Protein AF-A0A958R4F6-F1 (afdb_monomer_lite)

Radius of gyration: 19.16 Å; chains: 1; bounding box: 47×24×53 Å

Structure (mmCIF, N/CA/C/O backbone):
data_AF-A0A958R4F6-F1
#
_entry.id   AF-A0A958R4F6-F1
#
loop_
_atom_site.group_PDB
_atom_site.id
_atom_site.type_symbol
_atom_site.label_atom_id
_atom_site.label_alt_id
_atom_site.label_comp_id
_atom_site.label_asym_id
_atom_site.label_entity_id
_atom_site.label_seq_id
_atom_site.pdbx_PDB_ins_code
_atom_site.Cartn_x
_atom_site.Cartn_y
_atom_site.Cartn_z
_atom_site.occupancy
_atom_site.B_iso_or_equiv
_atom_site.auth_seq_id
_atom_site.auth_comp_id
_atom_site.auth_asym_id
_atom_site.auth_atom_id
_atom_site.pdbx_PDB_model_num
ATOM 1 N N . MET A 1 1 ? 17.419 11.658 -17.408 1.00 56.81 1 MET A N 1
ATOM 2 C CA . MET A 1 1 ? 17.062 10.349 -17.994 1.00 56.81 1 MET A CA 1
ATOM 3 C C . MET A 1 1 ? 18.175 10.007 -18.961 1.00 56.81 1 MET A C 1
ATOM 5 O O . MET A 1 1 ? 18.415 10.816 -19.848 1.00 56.81 1 MET A O 1
ATOM 9 N N . LYS A 1 2 ? 18.951 8.943 -18.714 1.00 69.81 2 LYS A N 1
ATOM 10 C CA . LYS A 1 2 ? 20.036 8.568 -19.634 1.00 69.81 2 LYS A CA 1
ATOM 11 C C . LYS A 1 2 ? 19.395 8.195 -20.974 1.00 69.81 2 LYS A C 1
ATOM 13 O O . LYS A 1 2 ? 18.537 7.322 -21.008 1.00 69.81 2 LYS A O 1
ATOM 18 N N . THR A 1 3 ? 19.763 8.904 -22.033 1.00 83.81 3 THR A N 1
ATOM 19 C CA . THR A 1 3 ? 19.309 8.634 -23.407 1.00 83.81 3 THR A CA 1
ATOM 20 C C . THR A 1 3 ? 20.249 7.688 -24.145 1.00 83.81 3 THR A C 1
ATOM 22 O O . THR A 1 3 ? 19.933 7.277 -25.253 1.00 83.81 3 THR A O 1
ATOM 25 N N . HIS A 1 4 ? 21.388 7.351 -23.537 1.00 91.12 4 HIS A N 1
ATOM 26 C CA . HIS A 1 4 ? 22.405 6.469 -24.090 1.00 91.12 4 HIS A CA 1
ATOM 27 C C . HIS A 1 4 ? 22.906 5.498 -23.013 1.00 91.12 4 HIS A C 1
ATOM 29 O O . HIS A 1 4 ? 22.836 5.809 -21.816 1.00 91.12 4 HIS A O 1
ATOM 35 N N . ASP A 1 5 ? 23.371 4.326 -23.440 1.00 90.62 5 ASP A N 1
ATOM 36 C CA . ASP A 1 5 ? 24.029 3.343 -22.580 1.00 90.62 5 ASP A CA 1
ATOM 37 C C . ASP A 1 5 ? 25.472 3.763 -22.238 1.00 90.62 5 ASP A C 1
ATOM 39 O O . ASP A 1 5 ? 25.946 4.834 -22.628 1.00 90.62 5 ASP A O 1
ATOM 43 N N . ASP A 1 6 ? 26.185 2.928 -21.482 1.00 92.25 6 ASP A N 1
ATOM 44 C CA . ASP A 1 6 ? 27.563 3.222 -21.071 1.00 92.25 6 ASP A CA 1
ATOM 45 C C . ASP A 1 6 ? 28.576 3.143 -22.239 1.00 92.25 6 ASP A C 1
ATOM 47 O O . ASP A 1 6 ? 29.695 3.635 -22.113 1.00 92.25 6 ASP A O 1
ATOM 51 N N . ASN A 1 7 ? 28.167 2.603 -23.394 1.00 91.81 7 ASN A N 1
ATOM 52 C CA . ASN A 1 7 ? 28.934 2.542 -24.642 1.00 91.81 7 ASN A CA 1
ATOM 53 C C . ASN A 1 7 ? 28.499 3.620 -25.657 1.00 91.81 7 ASN A C 1
ATOM 55 O O . ASN A 1 7 ? 28.917 3.579 -26.814 1.00 91.81 7 ASN A O 1
ATOM 59 N N . ASN A 1 8 ? 27.685 4.594 -25.230 1.00 88.19 8 ASN A N 1
ATOM 60 C CA . ASN A 1 8 ? 27.148 5.683 -26.048 1.00 88.19 8 ASN A CA 1
ATOM 61 C C . ASN A 1 8 ? 26.184 5.243 -27.175 1.00 88.19 8 ASN A C 1
ATOM 63 O O . ASN A 1 8 ? 25.978 5.985 -28.136 1.00 88.19 8 ASN A O 1
ATOM 67 N N . ASN A 1 9 ? 25.552 4.070 -27.064 1.00 92.06 9 ASN A N 1
ATOM 68 C CA . ASN A 1 9 ? 24.459 3.663 -27.953 1.00 92.06 9 ASN A CA 1
ATOM 69 C C . ASN A 1 9 ? 23.131 4.278 -27.488 1.00 92.06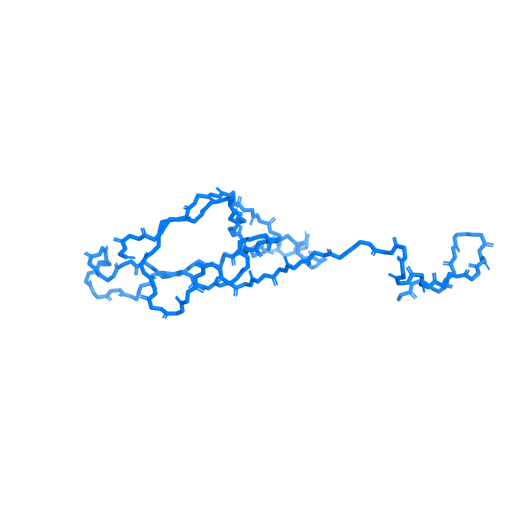 9 ASN A C 1
ATOM 71 O O . ASN A 1 9 ? 22.906 4.369 -26.279 1.00 92.06 9 ASN A O 1
ATOM 75 N N . PRO A 1 10 ? 22.223 4.671 -28.400 1.00 90.38 10 PRO A N 1
ATOM 76 C CA . PRO A 1 10 ? 20.943 5.265 -28.025 1.00 90.38 10 PRO A CA 1
ATOM 77 C C . PRO A 1 10 ? 20.029 4.249 -27.325 1.00 90.38 10 PRO A C 1
ATOM 79 O O . PRO A 1 10 ? 19.851 3.124 -27.787 1.00 90.38 10 PRO A O 1
ATOM 82 N N . LEU A 1 11 ? 19.399 4.671 -26.230 1.00 91.94 11 LEU A N 1
ATOM 83 C CA . LEU A 1 11 ? 18.367 3.916 -25.523 1.00 91.94 11 LEU A CA 1
ATOM 84 C C . LEU A 1 11 ? 16.983 4.384 -25.978 1.00 91.94 11 LEU A C 1
ATOM 86 O O . LEU A 1 11 ? 16.688 5.581 -25.976 1.00 91.94 11 LEU A O 1
ATOM 90 N N . SER A 1 12 ? 16.113 3.435 -26.314 1.00 88.62 12 SER A N 1
ATOM 91 C CA . SER A 1 12 ? 14.707 3.690 -26.631 1.00 88.62 12 SER A CA 1
ATOM 92 C C . SER A 1 12 ? 13.799 2.840 -25.741 1.00 88.62 12 SER A C 1
ATOM 94 O O . SER A 1 12 ? 14.191 1.766 -25.286 1.00 88.62 12 SER A O 1
ATOM 96 N N . PHE A 1 13 ? 12.606 3.351 -25.431 1.00 88.19 13 PHE A N 1
ATOM 97 C CA . PHE A 1 13 ? 11.636 2.630 -24.609 1.00 88.19 13 PHE A CA 1
ATOM 98 C C . PHE A 1 13 ? 10.736 1.771 -25.484 1.00 88.19 13 PHE A C 1
ATOM 100 O O . PHE A 1 13 ? 9.976 2.287 -26.302 1.00 88.19 13 PHE A O 1
ATOM 107 N N . GLU A 1 14 ? 10.753 0.468 -25.235 1.00 91.19 14 GLU A N 1
ATOM 108 C CA . GLU A 1 14 ? 9.799 -0.466 -25.819 1.00 91.19 14 GLU A CA 1
ATOM 109 C C . GLU A 1 14 ? 8.673 -0.733 -24.819 1.00 91.19 14 GLU A C 1
ATOM 111 O O . GLU A 1 14 ? 8.717 -1.653 -23.998 1.00 91.19 14 GLU A O 1
ATOM 116 N N . TYR A 1 15 ? 7.636 0.105 -24.872 1.00 88.62 15 TYR A N 1
ATOM 117 C CA . TYR A 1 15 ? 6.491 -0.000 -23.961 1.00 88.62 15 TYR A CA 1
ATOM 118 C C . TYR A 1 15 ? 5.777 -1.358 -24.055 1.00 88.62 15 TYR A C 1
ATOM 120 O O . TYR A 1 15 ? 5.286 -1.848 -23.044 1.00 88.62 15 TYR A O 1
ATOM 128 N N . GLY A 1 16 ? 5.756 -1.988 -25.236 1.00 92.38 16 GLY A N 1
ATOM 129 C CA . GLY A 1 16 ? 5.089 -3.278 -25.460 1.00 92.38 16 GLY A CA 1
ATOM 130 C C . GLY A 1 16 ? 5.746 -4.473 -24.759 1.00 92.38 16 GLY A C 1
ATOM 131 O O . GLY A 1 16 ? 5.054 -5.437 -24.448 1.00 92.38 16 GLY A O 1
ATOM 132 N N . LEU A 1 17 ? 7.052 -4.402 -24.476 1.00 92.06 17 LEU A N 1
ATOM 133 C CA . LEU A 1 17 ? 7.792 -5.431 -23.730 1.00 92.06 17 LEU A CA 1
ATOM 134 C C . LEU A 1 17 ? 7.982 -5.068 -22.250 1.00 92.06 17 LEU A C 1
ATOM 136 O O . LEU A 1 17 ? 8.533 -5.848 -21.475 1.00 92.06 17 LEU A O 1
ATOM 140 N N . SER A 1 18 ? 7.532 -3.880 -21.844 1.00 93.94 18 SER A N 1
ATOM 141 C CA . SER A 1 18 ? 7.671 -3.399 -20.474 1.00 93.94 18 SER A CA 1
ATOM 142 C C . SER A 1 18 ? 6.552 -3.956 -19.591 1.00 93.94 18 SER A C 1
ATOM 144 O O . SER A 1 18 ? 5.383 -3.966 -19.969 1.00 93.94 18 SER A O 1
ATOM 146 N N . SER A 1 19 ? 6.894 -4.391 -18.379 1.00 93.31 19 SER A N 1
ATOM 147 C CA . SER A 1 19 ? 5.913 -4.833 -17.385 1.00 93.31 19 SER A CA 1
ATOM 148 C C . SER A 1 19 ? 5.495 -3.679 -16.475 1.00 93.31 19 SER A C 1
ATOM 150 O O . SER A 1 19 ? 6.352 -3.018 -15.884 1.00 93.31 19 SER A O 1
ATOM 152 N N . PHE A 1 20 ? 4.190 -3.488 -16.294 1.00 92.50 20 PHE A N 1
ATOM 153 C CA . PHE A 1 20 ? 3.629 -2.447 -15.433 1.00 92.50 20 PHE A CA 1
ATOM 154 C C . PHE A 1 20 ? 2.872 -3.057 -14.253 1.00 92.50 20 PHE A C 1
ATOM 156 O O . PHE A 1 20 ? 2.291 -4.136 -14.360 1.00 92.50 20 PHE A O 1
ATOM 163 N N . ARG A 1 21 ? 2.866 -2.343 -13.124 1.00 94.12 21 ARG A N 1
ATOM 164 C CA . ARG A 1 21 ? 2.143 -2.718 -11.905 1.00 94.12 21 ARG A CA 1
ATOM 165 C C . ARG A 1 21 ? 1.283 -1.556 -11.432 1.00 94.12 21 ARG A C 1
ATOM 167 O O . ARG A 1 21 ? 1.764 -0.429 -11.334 1.00 94.12 21 ARG A O 1
ATOM 174 N N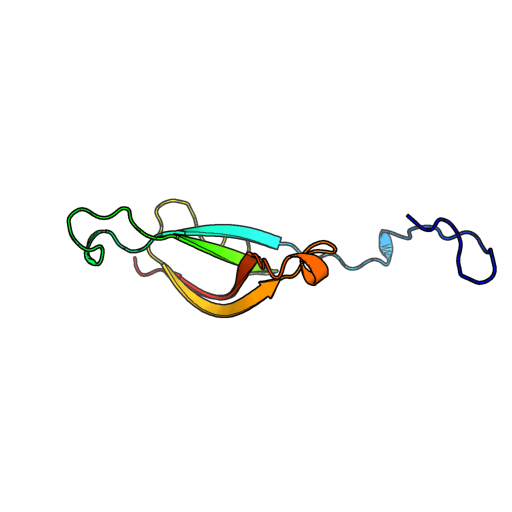 . ASN A 1 22 ? 0.043 -1.860 -11.061 1.00 94.75 22 ASN A N 1
ATOM 175 C CA . ASN A 1 22 ? -0.844 -0.890 -10.430 1.00 94.75 22 ASN A CA 1
ATOM 176 C C . ASN A 1 22 ? -0.429 -0.670 -8.973 1.00 94.75 22 ASN A C 1
ATOM 178 O O . ASN A 1 22 ? -0.189 -1.628 -8.231 1.00 94.75 22 ASN A O 1
ATOM 182 N N . ILE A 1 23 ? -0.366 0.597 -8.571 1.00 94.94 23 ILE A N 1
ATOM 183 C CA . ILE A 1 23 ? -0.057 1.021 -7.208 1.00 94.94 23 ILE A CA 1
ATOM 184 C C . ILE A 1 23 ? -1.099 2.055 -6.795 1.00 94.94 23 ILE A C 1
ATOM 186 O O . ILE A 1 23 ? -1.376 2.992 -7.540 1.00 94.94 23 ILE A O 1
ATOM 190 N N . GLN A 1 24 ? -1.647 1.903 -5.594 1.00 95.12 24 GLN A N 1
ATOM 191 C CA . GLN A 1 24 ? -2.550 2.870 -4.985 1.00 95.12 24 GLN A CA 1
ATOM 192 C C . GLN A 1 24 ? -2.060 3.206 -3.580 1.00 95.12 24 GLN A C 1
ATOM 194 O O . GLN A 1 24 ? -1.712 2.323 -2.796 1.00 95.12 24 GLN A O 1
ATOM 199 N N . HIS A 1 25 ? -2.054 4.495 -3.262 1.00 94.38 25 HIS A N 1
ATOM 200 C CA . HIS A 1 25 ? -1.766 4.987 -1.923 1.00 94.38 25 HIS A CA 1
ATOM 201 C C . HIS A 1 25 ? -3.077 5.303 -1.215 1.00 94.38 25 HIS A C 1
ATOM 203 O O . HIS A 1 25 ? -3.917 6.022 -1.756 1.00 94.38 25 HIS A O 1
ATOM 209 N N . VAL A 1 26 ? -3.240 4.770 -0.009 1.00 95.06 26 VAL A N 1
ATOM 210 C CA . VAL A 1 26 ? -4.379 5.064 0.866 1.00 95.06 26 VAL A CA 1
ATOM 211 C C . VAL A 1 26 ? -3.868 5.485 2.237 1.00 95.06 26 VAL A C 1
ATOM 213 O O . VAL A 1 26 ? -2.781 5.088 2.656 1.00 95.06 26 VAL A O 1
ATOM 216 N N . VAL A 1 27 ? -4.643 6.308 2.934 1.00 94.50 27 VAL A N 1
ATOM 217 C CA . VAL A 1 27 ? -4.339 6.727 4.304 1.00 94.50 27 VAL A CA 1
ATOM 218 C C . VAL A 1 27 ? -5.328 6.037 5.223 1.00 94.50 27 VAL A C 1
ATOM 220 O O . VAL A 1 27 ? -6.535 6.172 5.041 1.00 94.50 27 VAL A O 1
AT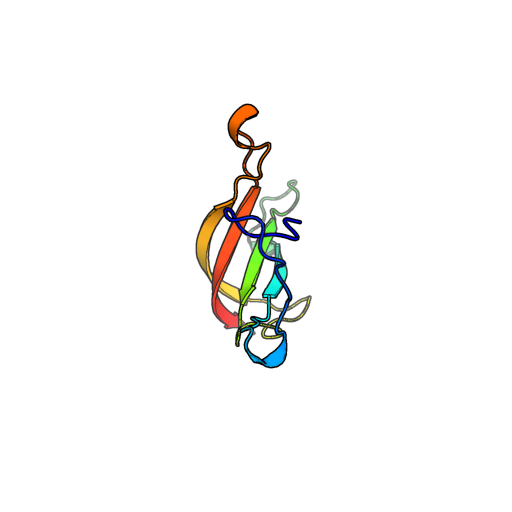OM 223 N N . ILE A 1 28 ? -4.806 5.283 6.184 1.00 93.88 28 ILE A N 1
ATOM 224 C CA . ILE A 1 28 ? -5.609 4.608 7.198 1.00 93.88 28 ILE A CA 1
ATOM 225 C C . ILE A 1 28 ? -5.451 5.362 8.503 1.00 93.88 28 ILE A C 1
ATOM 227 O O . ILE A 1 28 ? -4.334 5.695 8.899 1.00 93.88 28 ILE A O 1
ATOM 231 N N . GLN A 1 29 ? -6.579 5.634 9.143 1.00 93.19 29 GLN A N 1
ATOM 232 C CA . GLN A 1 29 ? -6.646 6.302 10.431 1.00 93.19 29 GLN A CA 1
ATOM 233 C C . GLN A 1 29 ? -7.051 5.295 11.505 1.00 93.19 29 GLN A C 1
ATOM 235 O O . GLN A 1 29 ? -7.783 4.342 11.227 1.00 93.19 29 GLN A O 1
ATOM 240 N N . GLU A 1 30 ? -6.570 5.509 12.726 1.00 91.69 30 GLU A N 1
ATOM 241 C CA . GLU A 1 30 ? -7.037 4.769 13.894 1.00 91.69 30 GLU A CA 1
ATOM 242 C C . GLU A 1 30 ? -8.560 4.858 14.043 1.00 91.69 30 GLU A C 1
ATOM 244 O O . GLU A 1 30 ? -9.192 5.865 13.706 1.00 91.69 30 GLU A O 1
ATOM 249 N N . LEU A 1 31 ? -9.146 3.784 14.571 1.00 89.25 31 LEU A N 1
ATOM 250 C CA . LEU A 1 31 ? -10.564 3.755 14.892 1.00 89.25 31 LEU A CA 1
ATOM 251 C C . LEU A 1 31 ? -10.860 4.767 16.011 1.00 89.25 31 LEU A C 1
ATOM 253 O O . LEU A 1 31 ? -10.150 4.765 17.020 1.00 89.25 31 LEU A O 1
ATOM 257 N N . PRO A 1 32 ? -11.899 5.610 15.869 1.00 83.94 32 PRO A N 1
ATOM 258 C CA . PRO A 1 32 ? -12.206 6.648 16.850 1.00 83.94 32 PRO A CA 1
ATOM 259 C C . PRO A 1 32 ? -12.493 6.072 18.241 1.00 83.94 32 PRO A C 1
ATOM 261 O O . PRO A 1 32 ? -12.157 6.704 19.234 1.00 83.94 32 PRO A O 1
ATOM 264 N N . GLU A 1 33 ? -13.042 4.857 18.323 1.00 85.88 33 GLU A N 1
ATOM 265 C CA . GLU A 1 33 ? -13.261 4.139 19.584 1.00 85.88 33 GLU A CA 1
ATOM 266 C C . GLU A 1 33 ? -11.974 3.794 20.355 1.00 85.88 33 GLU A C 1
ATOM 268 O O . GLU A 1 33 ? -12.030 3.605 21.567 1.00 85.88 33 GLU A O 1
ATOM 273 N N . ASN A 1 34 ? -10.823 3.736 19.679 1.00 81.94 34 ASN A N 1
ATOM 274 C CA . ASN A 1 34 ? -9.528 3.428 20.289 1.00 81.94 34 ASN A CA 1
ATOM 275 C C . ASN A 1 34 ? -8.673 4.680 20.536 1.00 81.94 34 ASN A C 1
ATOM 277 O O . ASN A 1 34 ? -7.610 4.580 21.151 1.00 81.94 34 ASN A O 1
ATOM 281 N N . ALA A 1 35 ? -9.099 5.846 20.042 1.00 82.69 35 ALA A N 1
ATOM 282 C CA . ALA A 1 35 ? -8.329 7.074 20.162 1.00 82.69 35 ALA A CA 1
ATOM 283 C C . ALA A 1 35 ? -8.411 7.628 21.600 1.00 82.69 35 ALA A C 1
ATOM 285 O O . ALA A 1 35 ? -9.508 7.744 22.157 1.00 82.69 35 ALA A O 1
ATOM 286 N N . PRO A 1 36 ? -7.279 8.003 22.224 1.00 84.56 36 PRO A N 1
ATOM 287 C CA . PRO A 1 36 ? -7.290 8.608 23.549 1.00 84.56 36 PRO A CA 1
ATOM 288 C C 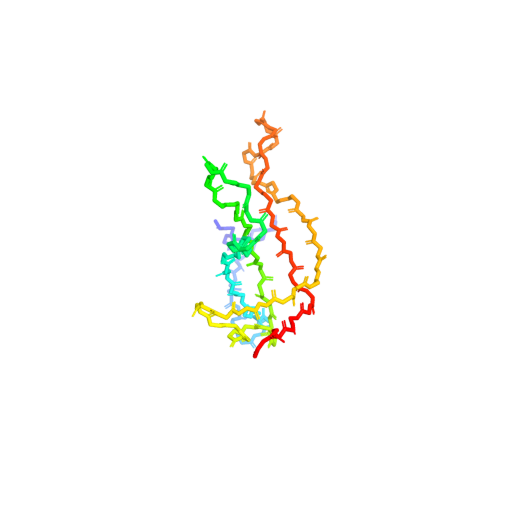. PRO A 1 36 ? -7.994 9.977 23.519 1.00 84.56 36 PRO A C 1
ATOM 290 O O . PRO A 1 36 ? -7.777 10.772 22.596 1.00 84.56 36 PRO A O 1
ATOM 293 N N . PRO A 1 37 ? -8.821 10.290 24.532 1.00 85.62 37 PRO A N 1
ATOM 294 C CA . PRO A 1 37 ? -9.575 11.535 24.564 1.00 85.62 37 PRO A CA 1
ATOM 295 C C . PRO A 1 37 ? -8.635 12.745 24.591 1.00 85.62 37 PRO A C 1
ATOM 297 O O . PRO A 1 37 ? -7.701 12.809 25.389 1.00 85.62 37 PRO A O 1
ATOM 300 N N . GLY A 1 38 ? -8.903 13.717 23.719 1.00 88.56 38 GLY A N 1
ATOM 301 C CA . GLY A 1 38 ? -8.153 14.973 23.637 1.00 88.56 38 GLY A CA 1
ATOM 302 C C . GLY A 1 38 ? -6.949 14.969 22.687 1.00 88.56 38 GLY A C 1
ATOM 303 O O . GLY A 1 38 ? -6.337 16.022 22.521 1.00 88.56 38 GLY A O 1
ATOM 304 N N . LEU A 1 39 ? -6.623 13.846 22.032 1.00 86.69 39 LEU A N 1
ATOM 305 C CA . LEU A 1 39 ? -5.601 13.795 20.978 1.00 86.69 39 LEU A CA 1
ATOM 306 C C . LEU A 1 39 ? -6.221 13.690 19.579 1.00 86.69 39 LEU A C 1
ATOM 308 O O . LEU A 1 39 ? -7.352 13.239 19.402 1.00 86.69 39 LEU A O 1
ATOM 312 N N . LEU A 1 40 ? -5.452 14.109 18.571 1.00 88.38 40 LEU A N 1
ATOM 313 C CA . LEU A 1 40 ? -5.800 13.891 17.169 1.00 88.38 40 LEU A CA 1
ATOM 314 C C . LEU A 1 40 ? -5.518 12.425 16.794 1.00 88.38 40 LEU A C 1
ATOM 316 O O . LEU A 1 40 ? -4.446 11.922 17.144 1.00 88.38 40 LEU A O 1
ATOM 320 N N . PRO A 1 41 ? -6.429 11.745 16.075 1.00 89.56 41 PRO A N 1
ATOM 321 C CA . PRO A 1 41 ? -6.210 10.373 15.629 1.00 89.56 41 PRO A CA 1
ATOM 322 C C . PRO A 1 41 ? -4.952 10.245 14.769 1.00 89.56 41 PRO A C 1
ATOM 324 O O . PRO A 1 41 ? -4.708 11.075 13.886 1.00 89.56 41 PRO A O 1
ATOM 327 N N . GLN A 1 42 ? -4.168 9.191 14.992 1.00 89.75 42 GLN A N 1
ATOM 328 C CA . GLN A 1 42 ? -2.985 8.952 14.173 1.00 89.75 42 GLN A CA 1
ATOM 329 C C . GLN A 1 42 ? -3.360 8.294 12.846 1.00 89.75 42 GLN A C 1
ATOM 331 O O . GLN A 1 42 ? -4.379 7.608 12.719 1.00 89.75 42 GLN A O 1
ATOM 336 N N . SER A 1 43 ? -2.524 8.517 11.833 1.00 91.69 43 SER A N 1
ATOM 337 C CA . SER A 1 43 ? -2.715 7.942 10.506 1.00 91.69 43 SER A CA 1
ATOM 338 C C . SER A 1 43 ? -1.420 7.378 9.938 1.00 91.69 43 SER A C 1
ATOM 340 O O . SER A 1 43 ? -0.320 7.828 10.260 1.00 91.69 43 SER A O 1
ATOM 342 N N . VAL A 1 44 ? -1.560 6.376 9.073 1.00 91.81 44 VAL A N 1
ATOM 343 C CA . VAL A 1 44 ? -0.454 5.717 8.379 1.00 91.81 44 VAL A CA 1
ATOM 344 C C . VAL A 1 44 ? -0.744 5.639 6.883 1.00 91.81 44 VAL A C 1
ATOM 346 O O . VAL A 1 44 ? -1.869 5.371 6.456 1.00 91.81 44 VAL A O 1
ATOM 349 N N . THR A 1 45 ? 0.285 5.874 6.066 1.00 92.88 45 THR A N 1
ATOM 350 C CA . THR A 1 45 ? 0.188 5.697 4.613 1.00 92.88 45 THR A CA 1
ATOM 351 C C . THR A 1 45 ? 0.430 4.238 4.251 1.00 92.88 45 THR A C 1
ATOM 353 O O . THR A 1 45 ? 1.493 3.677 4.533 1.00 92.88 45 THR A O 1
ATOM 356 N N . VAL A 1 46 ? -0.547 3.646 3.573 1.00 95.06 46 VAL A N 1
ATOM 357 C CA . VAL A 1 46 ? -0.522 2.266 3.103 1.00 95.06 46 VAL A CA 1
ATOM 358 C C . VAL A 1 46 ? -0.406 2.232 1.582 1.00 95.06 46 VAL A C 1
ATOM 360 O O . VAL A 1 46 ? -1.050 3.000 0.867 1.00 95.06 46 VAL A O 1
ATOM 363 N N . VAL A 1 47 ? 0.429 1.325 1.084 1.00 95.19 47 VAL A N 1
ATOM 364 C CA . VAL A 1 47 ? 0.627 1.050 -0.339 1.00 95.19 47 VAL A CA 1
ATOM 365 C C . VAL A 1 47 ? -0.080 -0.255 -0.689 1.00 95.19 47 VAL A C 1
ATOM 367 O O . VAL A 1 47 ? 0.284 -1.315 -0.175 1.00 95.19 47 VAL A O 1
ATOM 370 N N . LEU A 1 48 ? -1.067 -0.168 -1.578 1.00 95.88 48 LEU A N 1
ATOM 371 C CA . LEU A 1 48 ? -1.769 -1.297 -2.183 1.00 95.88 48 LEU A CA 1
ATOM 372 C C . LEU A 1 48 ? -1.183 -1.556 -3.574 1.00 95.88 48 LEU A C 1
ATOM 374 O O . LEU A 1 48 ? -0.910 -0.615 -4.323 1.00 95.88 48 LEU A O 1
ATOM 378 N N . GLN A 1 49 ? -0.972 -2.825 -3.916 1.00 95.81 49 GLN A N 1
ATOM 379 C CA . GLN A 1 49 ? -0.343 -3.237 -5.171 1.00 95.81 49 GLN A CA 1
ATOM 380 C C . GLN A 1 49 ? -1.158 -4.319 -5.880 1.00 95.81 49 GLN A C 1
ATOM 382 O O . GLN A 1 49 ? -1.860 -5.104 -5.237 1.00 95.81 49 GLN A O 1
ATOM 387 N N . ASP A 1 50 ? -1.029 -4.373 -7.206 1.00 94.31 50 ASP A N 1
ATOM 388 C CA . ASP A 1 50 ? -1.623 -5.402 -8.065 1.00 94.31 50 ASP A CA 1
ATOM 389 C C . ASP A 1 50 ? -3.135 -5.572 -7.809 1.00 94.31 50 ASP A C 1
ATOM 391 O O . ASP A 1 50 ? -3.922 -4.664 -8.070 1.00 94.31 50 ASP A O 1
ATOM 395 N N . LYS A 1 51 ? -3.548 -6.732 -7.281 1.00 93.44 51 LYS A N 1
ATOM 396 C CA . LYS A 1 51 ? -4.952 -7.104 -7.044 1.00 93.44 51 LYS A CA 1
ATOM 397 C C . LYS A 1 51 ? -5.583 -6.410 -5.838 1.00 93.44 51 LYS A C 1
ATOM 399 O O . LYS A 1 51 ? -6.798 -6.455 -5.692 1.00 93.44 51 LYS A O 1
ATOM 404 N N . LEU A 1 52 ? -4.777 -5.803 -4.967 1.00 94.50 52 LEU A N 1
ATOM 405 C CA . LEU A 1 52 ? -5.277 -5.077 -3.797 1.00 94.50 52 LEU A CA 1
ATOM 406 C C . LEU A 1 52 ? -5.713 -3.650 -4.143 1.00 94.50 52 LEU A C 1
ATOM 408 O O . LEU A 1 52 ? -6.326 -2.979 -3.315 1.00 94.50 52 LEU A O 1
ATOM 412 N N . VAL A 1 53 ? -5.407 -3.172 -5.349 1.00 95.44 53 VAL A N 1
ATOM 413 C CA . VAL A 1 53 ? -5.870 -1.867 -5.822 1.00 95.44 53 VAL A CA 1
ATOM 414 C C . VAL A 1 53 ? -7.399 -1.867 -5.909 1.00 95.44 53 VAL A C 1
ATOM 416 O O . VAL A 1 53 ? -8.004 -2.826 -6.381 1.00 95.44 53 VAL A O 1
ATOM 419 N N . ASN A 1 54 ? -8.021 -0.789 -5.434 1.00 93.75 54 ASN A N 1
ATOM 420 C CA . ASN A 1 54 ? -9.469 -0.600 -5.305 1.00 93.75 54 ASN A CA 1
ATOM 421 C C . ASN A 1 54 ? -10.184 -1.594 -4.368 1.00 93.75 54 ASN A C 1
ATOM 423 O O . ASN A 1 54 ? -11.411 -1.665 -4.388 1.00 93.75 54 ASN A O 1
ATOM 427 N N . SER A 1 55 ? -9.450 -2.331 -3.525 1.00 94.31 55 SER A N 1
ATOM 428 C CA . SER A 1 55 ? -10.047 -3.241 -2.530 1.00 94.31 55 SER A CA 1
ATOM 429 C C . SER A 1 55 ? -10.722 -2.526 -1.354 1.00 94.31 55 SER A C 1
ATOM 431 O O . SER A 1 55 ? -11.479 -3.152 -0.620 1.00 94.31 55 SER A O 1
ATOM 433 N N . VAL A 1 56 ? -10.458 -1.229 -1.175 1.00 94.31 56 VAL A N 1
ATOM 434 C CA . VAL A 1 56 ? -10.980 -0.409 -0.074 1.00 94.31 56 VAL A CA 1
ATOM 435 C C . VAL A 1 56 ? -11.518 0.915 -0.594 1.00 94.31 56 VAL A C 1
ATOM 437 O O . VAL A 1 56 ? -10.990 1.477 -1.560 1.00 94.31 56 VAL A O 1
ATOM 440 N N . LYS A 1 57 ? -12.546 1.433 0.074 1.00 93.94 57 LYS A N 1
ATOM 441 C CA . LYS A 1 57 ? -13.135 2.748 -0.181 1.00 93.94 57 LYS A CA 1
ATOM 442 C C . LYS A 1 57 ? -12.998 3.650 1.051 1.00 93.94 57 LYS A C 1
ATOM 444 O O . LYS A 1 57 ? -12.864 3.157 2.172 1.00 93.94 57 LYS A O 1
ATOM 449 N N . PRO A 1 58 ? -13.016 4.983 0.874 1.00 94.06 58 PRO A N 1
ATOM 450 C CA . PRO A 1 58 ? -13.063 5.903 2.004 1.00 94.06 58 PRO A CA 1
ATOM 451 C C . PRO A 1 58 ? -14.276 5.612 2.895 1.00 94.06 58 PRO A C 1
ATOM 453 O O . PRO A 1 58 ? -15.396 5.524 2.398 1.00 94.06 58 PRO A O 1
ATOM 456 N N . GLY A 1 59 ? -14.043 5.484 4.201 1.00 91.88 59 GLY A N 1
ATOM 457 C CA . GLY A 1 59 ? -15.071 5.138 5.189 1.00 91.88 59 GLY A CA 1
ATOM 458 C C . GLY A 1 59 ? -15.121 3.654 5.567 1.00 91.88 59 GLY A C 1
ATOM 459 O O . GLY A 1 59 ? -15.731 3.323 6.584 1.00 91.88 59 GLY A O 1
ATOM 460 N N . ASP A 1 60 ? -14.448 2.775 4.819 1.00 93.56 60 ASP A N 1
ATOM 461 C CA . ASP A 1 60 ? -14.397 1.351 5.152 1.00 93.56 60 ASP A CA 1
ATOM 462 C C . ASP A 1 60 ? -13.619 1.107 6.453 1.00 93.56 60 ASP A C 1
ATOM 464 O O . ASP A 1 60 ? -12.533 1.650 6.681 1.00 93.56 60 ASP A O 1
ATOM 468 N N . ARG A 1 61 ? -14.144 0.206 7.287 1.00 93.31 61 ARG A N 1
ATOM 469 C CA . ARG A 1 61 ? -13.433 -0.341 8.447 1.00 93.31 61 ARG A CA 1
ATOM 470 C C . ARG A 1 61 ? -12.638 -1.555 7.992 1.00 93.31 61 ARG A C 1
ATOM 472 O O . ARG A 1 61 ? -13.216 -2.547 7.553 1.00 93.31 61 ARG A O 1
ATOM 479 N N . VAL A 1 62 ? -11.315 -1.489 8.094 1.00 94.25 62 VAL A N 1
ATOM 480 C CA . VAL A 1 62 ? -10.424 -2.490 7.497 1.00 94.25 62 VAL A CA 1
ATOM 481 C C . VAL A 1 62 ? -9.337 -2.932 8.463 1.00 94.25 62 VAL A C 1
ATOM 483 O O . VAL A 1 62 ? -8.772 -2.138 9.208 1.00 94.25 62 VAL A O 1
ATOM 486 N N . GLN A 1 63 ? -9.018 -4.218 8.409 1.00 94.44 63 GLN A N 1
ATOM 487 C CA . GLN A 1 63 ? -7.844 -4.819 9.015 1.00 94.44 63 GLN A CA 1
ATOM 488 C C . GLN A 1 63 ? -6.845 -5.139 7.903 1.00 94.44 63 GLN A C 1
ATOM 490 O O . GLN A 1 63 ? -7.168 -5.857 6.956 1.00 94.44 63 GLN A O 1
ATOM 495 N N . MET A 1 64 ? -5.628 -4.611 8.014 1.00 94.62 64 MET A N 1
ATOM 496 C CA . MET A 1 64 ? -4.573 -4.820 7.024 1.00 94.62 64 MET A CA 1
ATOM 497 C C . MET A 1 64 ? -3.372 -5.524 7.644 1.00 94.62 64 MET A C 1
ATOM 499 O O . MET A 1 64 ? -2.965 -5.211 8.760 1.00 94.62 64 MET A O 1
ATOM 503 N N . ILE A 1 65 ? -2.780 -6.449 6.893 1.00 96.38 65 ILE A N 1
ATOM 504 C CA . ILE A 1 65 ? -1.537 -7.135 7.254 1.00 96.38 65 ILE A CA 1
ATOM 505 C C . ILE A 1 65 ? -0.498 -6.789 6.195 1.00 96.38 65 ILE A C 1
ATOM 507 O O . ILE A 1 65 ? -0.793 -6.786 4.998 1.00 96.38 65 ILE A O 1
ATOM 511 N N . GLY A 1 66 ? 0.718 -6.470 6.623 1.00 95.31 66 GLY A N 1
ATOM 512 C CA . GLY A 1 66 ? 1.732 -5.937 5.729 1.00 95.31 66 GLY A CA 1
ATOM 513 C C . GLY A 1 66 ? 3.074 -5.710 6.401 1.00 95.31 66 GLY A C 1
ATOM 514 O O . GLY A 1 66 ? 3.284 -6.071 7.557 1.00 95.31 66 GLY A O 1
ATOM 515 N N . ILE A 1 67 ? 3.990 -5.116 5.643 1.00 95.44 67 ILE A N 1
ATOM 516 C CA . ILE A 1 67 ? 5.368 -4.861 6.061 1.00 95.44 67 ILE A CA 1
ATOM 517 C C . ILE A 1 67 ? 5.568 -3.357 6.182 1.00 95.44 67 ILE A C 1
ATOM 519 O O . ILE A 1 67 ? 5.395 -2.620 5.209 1.00 95.44 67 ILE A O 1
ATOM 523 N N . TYR A 1 68 ? 5.994 -2.909 7.358 1.00 93.38 68 TYR A N 1
ATOM 524 C CA . TYR A 1 68 ? 6.391 -1.525 7.575 1.00 93.38 68 TYR A CA 1
ATOM 525 C C . TYR A 1 68 ? 7.815 -1.303 7.060 1.00 93.38 68 TYR A C 1
ATOM 527 O O . TYR A 1 68 ? 8.755 -1.969 7.493 1.00 93.38 68 TYR A O 1
ATOM 535 N N . LYS A 1 69 ? 7.975 -0.397 6.095 1.00 89.62 69 LYS A N 1
ATOM 536 C CA . LYS A 1 69 ? 9.249 -0.103 5.437 1.00 89.62 69 LYS A CA 1
ATOM 537 C C . LYS A 1 69 ? 9.550 1.383 5.508 1.00 89.62 69 LYS A C 1
ATOM 539 O O . LYS A 1 69 ? 8.675 2.223 5.328 1.00 89.62 69 LYS A O 1
ATOM 544 N N . LEU A 1 70 ? 10.819 1.704 5.705 1.00 85.62 70 LEU A N 1
ATOM 545 C CA . LEU A 1 70 ? 11.325 3.063 5.585 1.00 85.62 70 LEU A CA 1
ATOM 546 C C . LEU A 1 70 ? 11.854 3.246 4.167 1.00 85.62 70 LEU A C 1
ATOM 548 O O . LEU A 1 70 ? 12.779 2.546 3.755 1.00 85.62 70 LEU A O 1
ATOM 552 N N . VAL A 1 71 ? 11.260 4.167 3.410 1.00 78.25 71 VAL A N 1
ATOM 553 C CA . VAL A 1 71 ? 11.753 4.500 2.072 1.00 78.25 71 VAL A CA 1
ATOM 554 C C . VAL A 1 71 ? 12.581 5.772 2.182 1.00 78.25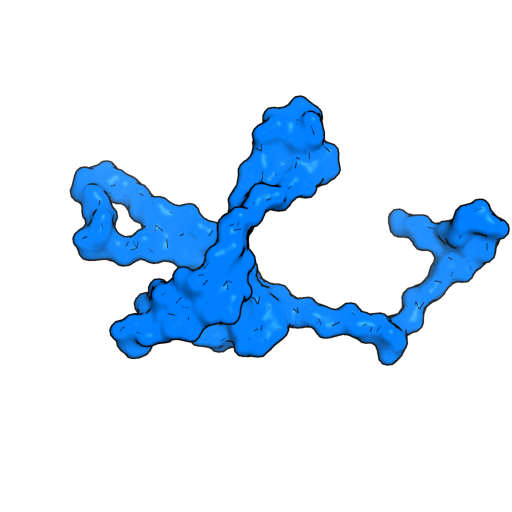 71 VAL A C 1
ATOM 556 O O . VAL A 1 71 ? 12.077 6.841 2.534 1.00 78.25 71 VAL A O 1
ATOM 559 N N . GLY A 1 72 ? 13.879 5.636 1.917 1.00 73.62 72 GLY A N 1
ATOM 560 C CA . GLY A 1 72 ? 14.796 6.763 1.809 1.00 73.62 72 GLY A CA 1
ATOM 561 C C . GLY A 1 72 ? 14.754 7.349 0.403 1.00 73.62 72 GLY A C 1
ATOM 562 O O . GLY A 1 72 ? 14.926 6.625 -0.575 1.00 73.62 72 GLY A O 1
ATOM 563 N N . GLY A 1 73 ? 14.542 8.658 0.295 1.00 68.88 73 GLY A N 1
ATOM 564 C CA . GLY A 1 73 ? 14.799 9.388 -0.943 1.00 68.88 73 GLY A CA 1
ATOM 565 C C . GLY A 1 73 ? 16.298 9.619 -1.145 1.00 68.88 73 GLY A C 1
ATOM 566 O O . GLY A 1 73 ? 17.101 9.402 -0.237 1.00 68.88 73 GLY A O 1
ATOM 567 N N . VAL A 1 74 ? 16.683 10.138 -2.314 1.00 65.25 74 VAL A N 1
ATOM 568 C CA . VAL A 1 74 ? 18.083 10.512 -2.611 1.00 65.25 74 VAL A CA 1
ATOM 569 C C . VAL A 1 74 ? 18.645 11.469 -1.544 1.00 65.25 74 VAL A C 1
ATOM 571 O O . VAL A 1 74 ? 19.795 11.338 -1.147 1.00 65.25 74 VAL A O 1
ATOM 574 N N . GLN A 1 75 ? 17.800 12.348 -0.989 1.00 61.06 75 GLN A N 1
ATOM 575 C CA . GLN A 1 75 ? 18.159 13.284 0.089 1.00 61.06 75 GLN A CA 1
ATOM 576 C C . GLN A 1 75 ? 18.116 12.679 1.509 1.00 61.06 75 GLN A C 1
ATOM 578 O O . GLN A 1 75 ? 18.563 13.309 2.467 1.00 61.06 75 GLN A O 1
ATOM 583 N N . SER A 1 76 ? 17.576 11.467 1.687 1.00 62.88 76 SER A N 1
ATOM 584 C CA . SER A 1 76 ? 17.441 10.840 3.012 1.00 62.88 76 SER A CA 1
ATOM 585 C C . SER A 1 76 ? 18.772 10.339 3.574 1.00 62.88 76 SER A C 1
ATOM 587 O O . SER A 1 76 ? 18.891 10.203 4.788 1.00 62.88 76 SER A O 1
ATOM 589 N N . LYS A 1 77 ? 19.784 10.107 2.722 1.00 60.72 77 LYS A N 1
ATOM 590 C CA . LYS A 1 77 ? 21.126 9.689 3.162 1.00 60.72 77 LYS A CA 1
ATOM 591 C C . LYS A 1 77 ? 21.864 10.766 3.960 1.00 60.72 77 LYS A C 1
ATOM 593 O O . LYS A 1 77 ? 22.653 10.418 4.826 1.00 60.72 77 LYS A O 1
ATOM 598 N N . GLU A 1 78 ? 21.591 12.042 3.697 1.00 69.62 78 GLU A N 1
ATOM 599 C CA . GLU A 1 78 ? 22.290 13.158 4.350 1.00 69.62 78 GLU A CA 1
ATOM 600 C C . GLU A 1 78 ? 21.556 13.668 5.594 1.00 69.62 78 GLU A C 1
ATOM 602 O O . GLU A 1 78 ? 22.190 14.050 6.571 1.00 69.62 78 GLU A O 1
ATOM 607 N N . LYS A 1 79 ? 20.215 13.660 5.583 1.00 74.25 79 LYS A N 1
ATOM 608 C CA . LYS A 1 79 ? 19.401 14.215 6.682 1.00 74.25 79 LYS A CA 1
ATOM 609 C C . LYS A 1 79 ? 18.900 13.177 7.689 1.00 74.25 79 LYS A C 1
ATOM 611 O O . LYS A 1 79 ? 18.340 13.566 8.707 1.00 74.25 79 LYS A O 1
ATOM 616 N N . GLY A 1 80 ? 19.021 11.877 7.403 1.00 76.44 80 GLY A N 1
ATOM 617 C CA . GLY A 1 80 ? 18.510 10.804 8.271 1.00 76.44 80 GLY A CA 1
ATOM 618 C C . GLY A 1 80 ? 16.981 10.766 8.412 1.00 76.44 80 GLY A C 1
ATOM 619 O O . GLY A 1 80 ? 16.456 10.046 9.256 1.00 76.44 80 GLY A O 1
ATOM 620 N N . ILE A 1 81 ? 16.250 11.533 7.594 1.00 79.19 81 ILE A N 1
ATOM 621 C CA . ILE A 1 81 ? 14.786 11.592 7.614 1.00 79.19 81 ILE A CA 1
ATOM 622 C C . ILE A 1 81 ? 14.237 10.588 6.601 1.00 79.19 81 ILE A C 1
ATOM 624 O O . ILE A 1 81 ? 14.463 10.709 5.390 1.00 79.19 81 ILE A O 1
ATOM 628 N N . PHE A 1 82 ? 13.467 9.624 7.101 1.00 81.00 82 PHE A N 1
ATOM 629 C CA . PHE A 1 82 ? 12.812 8.594 6.301 1.00 81.00 82 PHE A CA 1
ATOM 630 C C . PHE A 1 82 ? 11.302 8.751 6.367 1.00 81.00 82 PHE A C 1
ATOM 632 O O . PHE A 1 82 ? 10.740 9.007 7.431 1.00 81.00 82 PHE A O 1
ATOM 639 N N . ARG A 1 83 ? 10.635 8.567 5.226 1.00 80.12 83 ARG A N 1
ATOM 640 C CA . ARG A 1 83 ? 9.177 8.483 5.200 1.00 80.12 83 ARG A CA 1
ATOM 641 C C . ARG A 1 83 ? 8.775 7.018 5.366 1.00 80.12 83 ARG A C 1
ATOM 643 O O . ARG A 1 83 ? 9.237 6.182 4.580 1.00 80.12 83 ARG A O 1
ATOM 650 N N . PRO A 1 84 ? 7.962 6.686 6.378 1.00 84.25 84 PRO A N 1
ATOM 651 C CA . PRO A 1 84 ? 7.468 5.335 6.524 1.00 84.25 84 PRO A CA 1
ATOM 652 C C . PRO A 1 84 ? 6.373 5.034 5.504 1.00 84.25 84 PRO A C 1
ATOM 654 O O . PRO A 1 84 ? 5.518 5.870 5.216 1.00 84.25 84 PRO A O 1
ATOM 657 N N . TYR A 1 85 ? 6.387 3.809 4.999 1.00 87.88 85 TYR A N 1
ATOM 658 C CA . TYR A 1 85 ? 5.346 3.241 4.159 1.00 87.88 85 TYR A CA 1
ATOM 659 C C . TYR A 1 85 ? 4.969 1.868 4.695 1.00 87.88 85 TYR A C 1
ATOM 661 O O . TYR A 1 85 ? 5.833 1.034 4.968 1.00 87.88 85 TYR A O 1
ATOM 669 N N . PHE A 1 86 ? 3.674 1.602 4.793 1.00 94.38 86 PHE A N 1
ATOM 670 C CA . PHE A 1 86 ? 3.176 0.265 5.072 1.00 94.38 86 PHE A CA 1
ATOM 671 C C . PHE A 1 86 ? 2.814 -0.418 3.754 1.00 94.38 86 PHE A C 1
ATOM 673 O O . PHE A 1 86 ? 1.890 0.002 3.064 1.00 94.38 86 PHE A O 1
ATOM 680 N N . VAL A 1 87 ? 3.556 -1.452 3.364 1.00 95.06 87 VAL A N 1
ATOM 681 C CA . VAL A 1 87 ? 3.249 -2.232 2.159 1.00 95.06 87 VAL A CA 1
ATOM 682 C C . VAL A 1 87 ? 2.249 -3.312 2.533 1.00 95.06 87 VAL A C 1
ATOM 684 O O . VAL A 1 87 ? 2.579 -4.224 3.292 1.00 95.06 87 VAL A O 1
ATOM 687 N N . CYS A 1 88 ? 1.032 -3.202 2.012 1.00 96.31 88 CYS A N 1
ATOM 688 C CA . CYS A 1 88 ? -0.035 -4.140 2.316 1.00 96.31 88 CYS A CA 1
ATOM 689 C C . CYS A 1 88 ? 0.166 -5.464 1.572 1.00 96.31 88 CYS A C 1
ATOM 691 O O . CYS A 1 88 ? 0.473 -5.480 0.380 1.00 96.31 88 CYS A O 1
ATOM 693 N N . LEU A 1 89 ? -0.031 -6.569 2.288 1.00 95.69 89 LEU A N 1
ATOM 694 C CA . LEU A 1 89 ? -0.040 -7.928 1.748 1.00 95.69 89 LEU A CA 1
ATOM 695 C C . LEU A 1 89 ? -1.451 -8.523 1.735 1.00 95.69 89 LEU A C 1
ATOM 697 O O . LEU A 1 89 ? -1.761 -9.341 0.874 1.00 95.69 89 LEU A O 1
ATOM 701 N N . SER A 1 90 ? -2.300 -8.128 2.686 1.00 95.62 90 SER A N 1
ATOM 702 C CA . SER A 1 90 ? -3.680 -8.595 2.787 1.00 95.62 90 SER A CA 1
ATOM 703 C C . SER A 1 90 ? -4.579 -7.538 3.427 1.00 95.62 90 SER A C 1
ATOM 705 O O . SER A 1 90 ? -4.165 -6.846 4.361 1.00 95.62 90 SER A O 1
A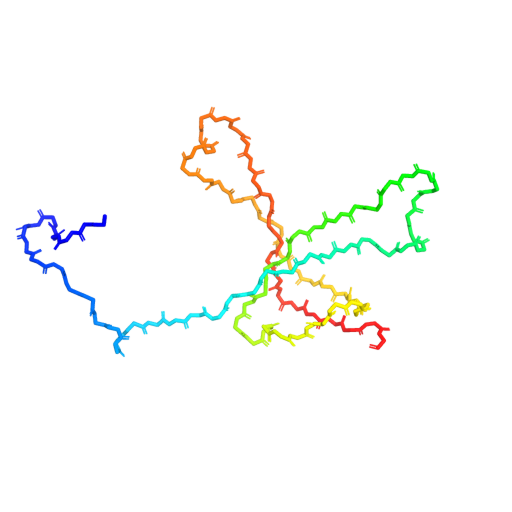TOM 707 N N . VAL A 1 91 ? -5.813 -7.451 2.930 1.00 95.19 91 VAL A N 1
ATOM 708 C CA . VAL A 1 91 ? -6.888 -6.587 3.427 1.00 95.19 91 VAL A CA 1
ATOM 709 C C . VAL A 1 91 ? -8.081 -7.461 3.797 1.00 95.19 91 VAL A C 1
ATOM 711 O O . VAL A 1 91 ? -8.494 -8.319 3.020 1.00 95.19 91 VAL A O 1
ATOM 714 N N . LYS A 1 92 ? -8.668 -7.196 4.962 1.00 95.12 92 LYS A N 1
ATOM 715 C CA . LYS A 1 92 ? -9.946 -7.749 5.408 1.00 95.12 92 LYS A CA 1
ATOM 716 C C . LYS A 1 92 ? -10.865 -6.603 5.827 1.00 95.12 92 LYS A C 1
ATOM 718 O O . LYS A 1 92 ? -10.474 -5.786 6.655 1.00 95.12 92 LYS A O 1
ATOM 723 N N . GLN A 1 93 ? -12.079 -6.549 5.292 1.00 91.81 93 GLN A N 1
ATOM 724 C CA . GLN A 1 93 ? -13.106 -5.622 5.772 1.00 91.81 93 GLN A CA 1
ATOM 725 C C . GLN A 1 93 ? -13.715 -6.147 7.084 1.00 91.81 93 GLN A C 1
ATOM 727 O O . GLN A 1 93 ? -13.921 -7.351 7.251 1.00 91.81 93 GLN A O 1
ATOM 732 N N . LEU A 1 94 ? -13.915 -5.246 8.047 1.00 85.44 94 LEU A N 1
ATOM 733 C CA . LEU A 1 94 ? -14.479 -5.536 9.372 1.00 85.44 94 LEU A CA 1
ATOM 734 C C . LEU A 1 94 ? -16.000 -5.307 9.428 1.00 85.44 94 LEU A C 1
ATOM 736 O O . LEU A 1 94 ? -16.615 -5.624 10.443 1.00 85.44 94 LEU A O 1
ATOM 740 N N . SER A 1 95 ? -16.591 -4.790 8.348 1.00 64.00 95 SER A N 1
ATOM 741 C CA . SER A 1 95 ? -18.032 -4.691 8.099 1.00 64.00 95 SER A CA 1
ATOM 742 C C . SER A 1 95 ? -18.323 -4.939 6.629 1.00 64.00 95 SER A C 1
ATOM 744 O O . SER A 1 95 ? -17.417 -4.674 5.810 1.00 64.00 95 SER A O 1
#

pLDDT: mean 88.15, std 9.29, range [56.81, 96.38]

Secondary structure (DSSP, 8-state):
---B-TTSPBP---GGG-----EEEEEEE--GGGSPTTSPPPEEEEEEEGGGTTS--TT--EEEEEEEEEE--TTHHHH---EEEEEEEEEEE--

Foldseek 3Di:
DDQADPVRHGDDDDPVPDDDKDKDKDKDWDDPVPDDPPDDIDIAIEIDIHPRPPVDDPPFAKDFDFDWDWDADPCCVPVVDTRIYTYTPDMDTPD

Sequence (95 aa):
MKTHDDNNNPLSFEYGLSSFRNIQHVVIQELPENAPPGLLPQSVTVVLQDKLVNSVKPGDRVQMIGIYKLVGGVQSKEKGIFRPYFVCLSVKQLS